Protein AF-A0A7G6T3Y5-F1 (afdb_monomer)

pLDDT: mean 83.59, std 20.58, range [34.94, 98.06]

Radius of gyration: 22.51 Å; Cα contacts (8 Å, |Δi|>4): 106; chains: 1; bounding box: 66×35×48 Å

Mean predicted aligned error: 11.23 Å

Foldseek 3Di:
DDDDDDPPDCDVCNVPVFDWDDDDPVVVVVVLVVCCVVPVVSPPPDDPDDGDGDAQADPVLAWAFADDVVDPLDTDTGRNNPVCVVCVVLSVQQNVCRNVVHDRPDDCPVNHPCVCVVVDDPPVVVVVVVPDDDDDDDDDPDDD

Secondary structure (DSSP, 8-state):
--S---TTS--HHHHTSS--PPP-HHHHHHHHHHHHHH-GGGTTPPP---------B-TTSPPEEEE-TTSTT-EEEE-BTT-HHHHHHHHHHHHHHHHHTPPPSS-GGGG-GGGGTTSS---GGGSSGGGS------------

Solvent-accessible surface area (backbone atoms only — not comparable to full-atom values): 9574 Å² total; per-residue (Å²): 130,85,92,78,78,60,98,87,52,88,46,73,59,72,77,52,73,67,71,74,50,80,58,58,66,67,61,55,51,52,50,52,52,52,46,22,69,79,38,64,89,48,59,88,68,77,86,87,79,85,76,49,70,77,76,51,66,34,101,83,53,55,39,32,42,43,73,43,94,92,43,89,95,41,68,46,80,47,28,37,48,84,48,44,82,82,44,40,68,60,52,52,52,45,48,51,21,64,76,71,68,46,85,55,95,62,85,55,77,83,21,35,70,70,79,50,68,81,72,60,76,81,64,77,71,57,72,72,64,73,81,75,73,82,93,72,92,77,85,81,92,79,88,128

Nearest PDB structures (foldseek):
  4ysh-assembly1_A  TM=9.322E-01  e=2.968E-03  Geobacillus kaustophilus HTA426
  6pxs-assembly1_C  TM=8.853E-01  e=1.944E-02  Chelativorans sp. BNC1
  3bhk-assembly1_A  TM=7.856E-01  e=1.406E-02  Bacillus sp. B-0618
  1l9c-assembly2_B  TM=7.904E-01  e=3.060E-02  Bacillus sp. B-0618
  2a89-assembly1_A  TM=7.935E-01  e=8.632E-02  Bacillus sp. B-0618

Structure (mmCIF, N/CA/C/O backbone):
data_AF-A0A7G6T3Y5-F1
#
_entry.id   AF-A0A7G6T3Y5-F1
#
loop_
_atom_site.group_PDB
_atom_site.id
_atom_site.type_symbol
_atom_site.label_atom_id
_atom_site.label_alt_id
_atom_site.label_comp_id
_atom_site.label_asym_id
_atom_site.label_entity_id
_atom_site.label_seq_id
_atom_site.pdbx_PDB_ins_code
_atom_site.Cartn_x
_atom_site.Cartn_y
_atom_site.Cartn_z
_atom_site.occupancy
_atom_site.B_iso_or_equiv
_atom_site.auth_seq_id
_atom_site.auth_comp_id
_atom_site.auth_asym_id
_atom_site.auth_atom_id
_atom_site.pdbx_PDB_model_num
ATOM 1 N N . MET A 1 1 ? 23.654 3.044 12.907 1.00 68.44 1 MET A N 1
ATOM 2 C CA . MET A 1 1 ? 23.499 1.696 12.319 1.00 68.44 1 MET A CA 1
ATOM 3 C C . MET A 1 1 ? 24.547 1.520 11.227 1.00 68.44 1 MET A C 1
ATOM 5 O O . MET A 1 1 ? 24.839 2.518 10.567 1.00 68.44 1 MET A O 1
ATOM 9 N N . PRO A 1 2 ? 25.128 0.317 11.062 1.00 80.75 2 PRO A N 1
ATOM 10 C CA . PRO A 1 2 ? 25.981 -0.017 9.918 1.00 80.75 2 PRO A CA 1
ATOM 11 C C . PRO A 1 2 ? 25.267 0.283 8.590 1.00 80.75 2 PRO A C 1
ATOM 13 O O . PRO A 1 2 ? 24.047 0.438 8.572 1.00 80.75 2 PRO A O 1
ATOM 16 N N . ARG A 1 3 ? 26.018 0.431 7.494 1.00 85.81 3 ARG A N 1
ATOM 17 C CA . ARG A 1 3 ? 25.467 0.681 6.140 1.00 85.81 3 ARG A CA 1
ATOM 18 C C . ARG A 1 3 ? 25.940 -0.339 5.100 1.00 85.81 3 ARG A C 1
ATOM 20 O O . ARG A 1 3 ? 25.581 -0.218 3.936 1.00 85.81 3 ARG A O 1
ATOM 27 N N . HIS A 1 4 ? 26.758 -1.295 5.526 1.00 88.44 4 HIS A N 1
ATOM 28 C CA . HIS A 1 4 ? 27.302 -2.373 4.715 1.00 88.44 4 HIS A CA 1
ATOM 29 C C . HIS A 1 4 ? 27.254 -3.640 5.566 1.00 88.44 4 HIS A C 1
ATOM 31 O O . HIS A 1 4 ? 27.565 -3.570 6.757 1.00 88.44 4 HIS A O 1
ATOM 37 N N . TRP A 1 5 ? 26.860 -4.745 4.946 1.00 91.75 5 TRP A N 1
ATOM 38 C CA . TRP A 1 5 ? 26.716 -6.069 5.547 1.00 91.75 5 TRP A CA 1
ATOM 39 C C . TRP A 1 5 ? 27.187 -7.104 4.530 1.00 91.75 5 TRP A C 1
ATOM 41 O O . TRP A 1 5 ? 27.140 -6.832 3.324 1.00 91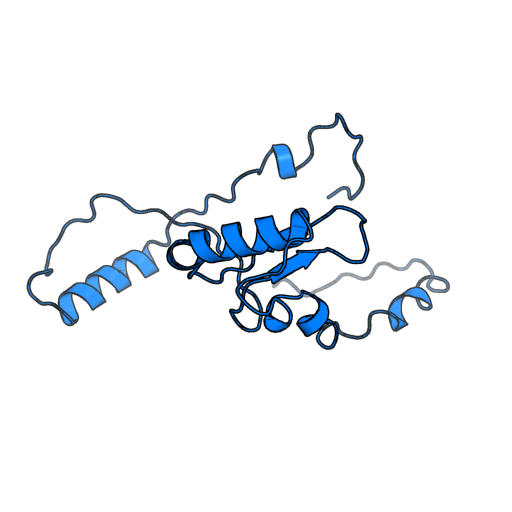.75 5 TRP A O 1
ATOM 51 N N . GLN A 1 6 ? 27.638 -8.265 4.997 1.00 91.75 6 GLN A N 1
ATOM 52 C CA . GLN A 1 6 ? 27.886 -9.393 4.096 1.00 91.75 6 GLN A CA 1
ATOM 53 C C . GLN A 1 6 ? 26.564 -10.012 3.629 1.00 91.75 6 GLN A C 1
ATOM 55 O O . GLN A 1 6 ? 25.533 -9.861 4.281 1.00 91.75 6 GLN A O 1
ATOM 60 N N . ALA A 1 7 ? 26.580 -10.696 2.483 1.00 86.69 7 ALA A N 1
ATOM 61 C CA . ALA A 1 7 ? 25.363 -11.238 1.869 1.00 86.69 7 ALA A CA 1
ATOM 62 C C . ALA A 1 7 ? 24.645 -12.294 2.736 1.00 86.69 7 ALA A C 1
ATOM 64 O O . ALA A 1 7 ? 23.445 -12.503 2.582 1.00 86.69 7 ALA A O 1
ATOM 65 N N . ASP A 1 8 ? 25.376 -12.958 3.628 1.00 92.06 8 ASP A N 1
ATOM 66 C CA . ASP A 1 8 ? 24.918 -13.995 4.554 1.00 92.06 8 ASP A CA 1
ATOM 67 C C . ASP A 1 8 ? 24.741 -13.491 5.999 1.00 92.06 8 ASP A C 1
ATOM 69 O O . ASP A 1 8 ? 24.385 -14.258 6.895 1.00 92.06 8 ASP A O 1
ATOM 73 N N . GLU A 1 9 ? 24.966 -12.201 6.243 1.00 93.75 9 GLU A N 1
ATOM 74 C CA . GLU A 1 9 ? 24.831 -11.595 7.563 1.00 93.75 9 GLU A CA 1
ATOM 75 C C . GLU A 1 9 ? 23.360 -11.290 7.890 1.00 93.75 9 GLU A C 1
ATOM 77 O O . GLU A 1 9 ? 22.591 -10.836 7.045 1.00 93.75 9 GLU A O 1
ATOM 82 N N . ILE A 1 10 ? 22.961 -11.485 9.151 1.00 90.62 10 ILE A N 1
ATOM 83 C CA . ILE A 1 10 ? 21.648 -11.041 9.634 1.00 90.62 10 ILE A CA 1
ATOM 84 C C . ILE A 1 10 ? 21.682 -9.515 9.773 1.00 90.62 10 ILE A C 1
ATOM 86 O O . ILE A 1 10 ? 22.315 -8.981 10.686 1.00 90.62 10 ILE A O 1
ATOM 90 N N . THR A 1 11 ? 20.975 -8.798 8.902 1.00 91.19 11 THR A N 1
ATOM 91 C CA . THR A 1 11 ? 20.889 -7.338 8.960 1.00 91.19 11 THR A CA 1
ATOM 92 C C . THR A 1 11 ? 19.705 -6.888 9.832 1.00 91.19 11 THR A C 1
ATOM 94 O O . THR A 1 11 ? 18.811 -7.674 10.172 1.00 91.19 11 THR A O 1
ATOM 97 N N . PRO A 1 12 ? 19.627 -5.594 10.198 1.00 87.88 12 PRO A N 1
ATOM 98 C CA . PRO A 1 12 ? 18.452 -5.051 10.874 1.00 87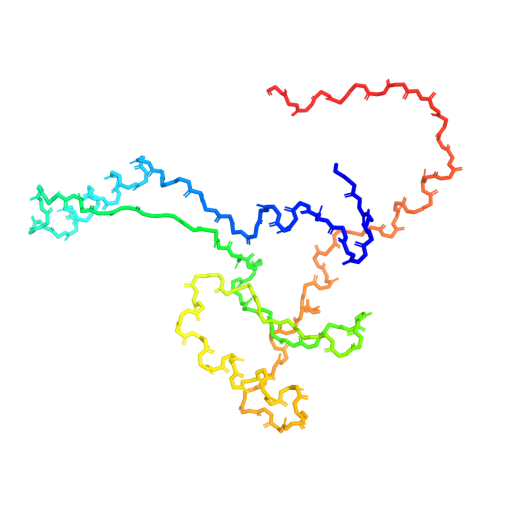.88 12 PRO A CA 1
ATOM 99 C C . PRO A 1 12 ? 17.138 -5.268 10.110 1.00 87.88 12 PRO A C 1
ATOM 101 O O . PRO A 1 12 ? 16.084 -5.272 10.748 1.00 87.88 12 PRO A O 1
ATOM 104 N N . PHE A 1 13 ? 17.192 -5.451 8.784 1.00 86.69 13 PHE A N 1
ATOM 105 C CA . PHE A 1 13 ? 16.027 -5.716 7.939 1.00 86.69 13 PHE A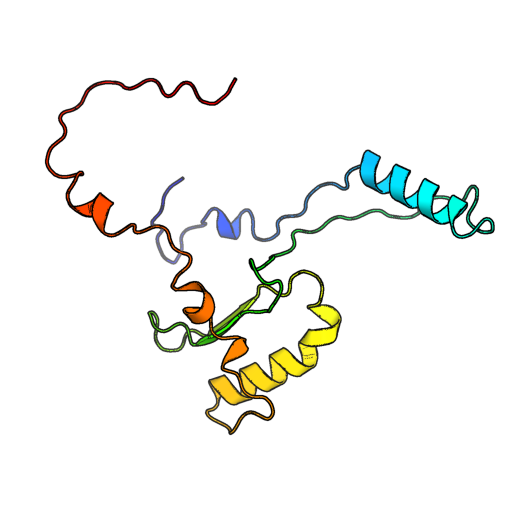 CA 1
ATOM 106 C C . PHE A 1 13 ? 15.519 -7.157 8.093 1.00 86.69 13 PHE A C 1
ATOM 108 O O . PHE A 1 13 ? 14.312 -7.373 8.043 1.00 86.69 13 PHE A O 1
ATOM 115 N N . GLU A 1 14 ? 16.389 -8.136 8.369 1.00 87.38 14 GLU A N 1
ATOM 116 C CA . GLU A 1 14 ? 15.974 -9.498 8.731 1.00 87.38 14 GLU A CA 1
ATOM 117 C C . GLU A 1 14 ? 15.367 -9.554 10.131 1.00 87.38 14 GLU A C 1
ATOM 119 O O . GLU A 1 14 ? 14.435 -10.324 10.357 1.00 87.38 14 GLU A O 1
ATOM 124 N N . ILE A 1 15 ? 15.874 -8.735 11.054 1.00 86.38 15 ILE A N 1
ATOM 125 C CA . ILE A 1 15 ? 15.369 -8.658 12.430 1.00 86.38 15 ILE A CA 1
ATOM 126 C C . ILE A 1 15 ? 14.021 -7.923 12.470 1.00 86.38 15 ILE A C 1
ATOM 128 O O . ILE A 1 15 ? 13.123 -8.316 13.208 1.00 86.38 15 ILE A O 1
ATOM 132 N N . ASN A 1 16 ? 13.855 -6.878 11.655 1.00 83.12 16 ASN A N 1
ATOM 133 C CA . ASN A 1 16 ? 12.658 -6.036 11.608 1.00 83.12 16 ASN A CA 1
ATOM 134 C C . ASN A 1 16 ? 12.029 -6.061 10.209 1.00 83.12 16 ASN A C 1
ATOM 136 O O . ASN A 1 16 ? 11.932 -5.033 9.540 1.00 83.12 16 ASN A O 1
ATOM 140 N N . ARG A 1 17 ? 11.604 -7.250 9.762 1.00 82.94 17 ARG A N 1
ATOM 141 C CA . ARG A 1 17 ? 10.982 -7.435 8.436 1.00 82.94 17 ARG A CA 1
ATOM 142 C C . ARG A 1 17 ? 9.633 -6.741 8.292 1.00 82.94 17 ARG A C 1
ATOM 144 O O . ARG A 1 17 ? 9.256 -6.353 7.192 1.00 82.94 17 ARG A O 1
ATOM 151 N N . ILE A 1 18 ? 8.893 -6.639 9.392 1.00 83.19 18 ILE A N 1
ATOM 152 C CA . ILE A 1 18 ? 7.538 -6.095 9.423 1.00 83.19 18 ILE A CA 1
ATOM 153 C C . ILE A 1 18 ? 7.515 -5.012 10.491 1.00 83.19 18 ILE A C 1
ATOM 155 O O . ILE A 1 18 ? 7.780 -5.288 11.662 1.00 83.19 18 ILE A O 1
ATOM 159 N N . LEU A 1 19 ? 7.201 -3.778 10.092 1.00 83.12 19 LEU A N 1
ATOM 160 C CA . LEU A 1 19 ? 6.867 -2.747 11.064 1.00 83.12 19 LEU A CA 1
ATOM 161 C C . LEU A 1 19 ? 5.425 -2.983 11.518 1.00 83.12 19 LEU A C 1
ATOM 163 O O . LEU A 1 19 ? 4.491 -2.653 10.789 1.00 83.12 19 LEU A O 1
ATOM 167 N N . ASP A 1 20 ? 5.278 -3.563 12.708 1.00 87.12 20 ASP A N 1
ATOM 168 C CA . ASP A 1 20 ? 3.997 -3.853 13.361 1.00 87.12 20 ASP A CA 1
ATOM 169 C C . ASP A 1 20 ? 3.748 -2.850 14.507 1.00 87.12 20 ASP A C 1
ATOM 171 O O . ASP A 1 20 ? 4.099 -3.105 15.667 1.00 87.12 20 ASP A O 1
ATOM 175 N N . PRO A 1 21 ? 3.272 -1.626 14.202 1.00 90.94 21 PRO A N 1
ATOM 176 C CA . PRO A 1 21 ? 3.043 -0.616 15.221 1.00 90.94 21 PRO A CA 1
ATOM 177 C C . PRO A 1 21 ? 1.845 -0.987 16.096 1.00 90.94 21 PRO A C 1
ATOM 179 O O . PRO A 1 21 ? 0.840 -1.522 15.634 1.00 90.94 21 PRO A O 1
ATOM 182 N N . LYS A 1 22 ? 1.898 -0.604 17.374 1.00 95.19 22 LYS A N 1
ATOM 183 C CA . LYS A 1 22 ? 0.725 -0.722 18.246 1.00 95.19 22 LYS A CA 1
ATOM 184 C C . LYS A 1 22 ? -0.369 0.263 17.805 1.00 95.19 22 LYS A C 1
ATOM 186 O O . LYS A 1 22 ? -0.046 1.419 17.516 1.00 95.19 22 LYS A O 1
ATOM 191 N N . PRO A 1 23 ? -1.653 -0.135 17.823 1.00 96.94 23 PRO A N 1
ATOM 192 C CA . PRO A 1 23 ? -2.760 0.782 17.579 1.00 96.94 23 PRO A CA 1
ATOM 193 C C . PRO A 1 23 ? -2.754 1.972 18.543 1.00 96.94 23 PRO A C 1
ATOM 195 O O . PRO A 1 23 ? -2.521 1.828 19.747 1.00 96.94 23 PRO A O 1
ATOM 198 N N . SER A 1 24 ? -3.064 3.160 18.024 1.00 96.62 24 SER A N 1
ATOM 199 C CA . SER A 1 24 ? -3.249 4.350 18.856 1.00 96.62 24 SE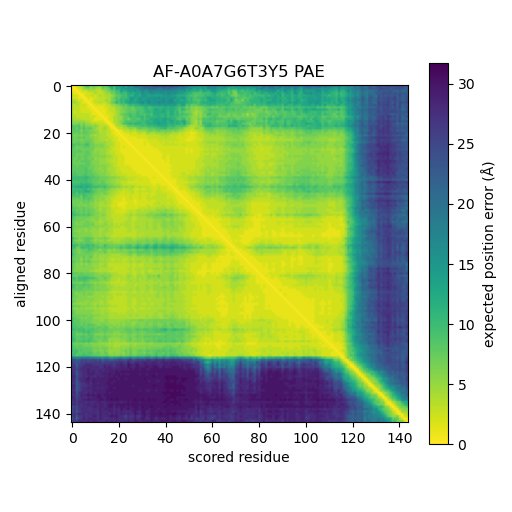R A CA 1
ATOM 200 C C . SER A 1 24 ? -4.630 4.332 19.506 1.00 96.62 24 SER A C 1
ATOM 202 O O . SER A 1 24 ? -5.643 4.539 18.838 1.00 96.62 24 SER A O 1
ATOM 204 N N . LYS A 1 25 ? -4.670 4.143 20.830 1.00 95.94 25 LYS A N 1
ATOM 205 C CA . LYS A 1 25 ? -5.920 4.113 21.610 1.00 95.94 25 LYS A CA 1
ATOM 206 C C . LYS A 1 25 ? -6.761 5.377 21.443 1.00 95.94 25 LYS A C 1
ATOM 208 O O . LYS A 1 25 ? -7.978 5.276 21.344 1.00 95.94 25 LYS A O 1
ATOM 213 N N . GLY A 1 26 ? -6.117 6.543 21.363 1.00 97.00 26 GLY A N 1
ATOM 214 C CA . GLY A 1 26 ? -6.810 7.818 21.165 1.00 97.00 26 GLY A CA 1
ATOM 215 C C . GLY A 1 26 ? -7.489 7.914 19.797 1.00 97.00 26 GLY A C 1
ATOM 216 O O 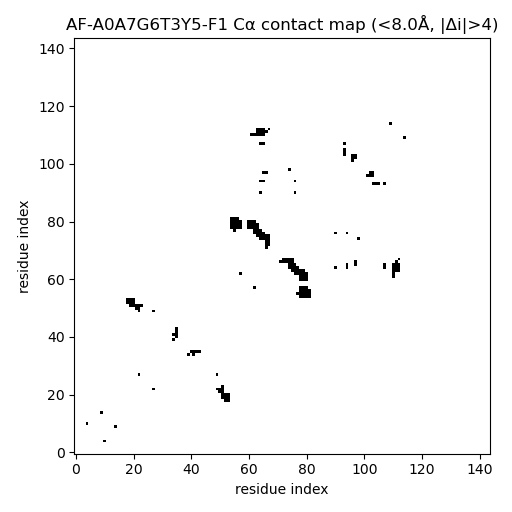. GLY A 1 26 ? -8.645 8.315 19.720 1.00 97.00 26 GLY A O 1
ATOM 217 N N . ILE A 1 27 ? -6.808 7.482 18.728 1.00 96.81 27 ILE A N 1
ATOM 218 C CA . ILE A 1 27 ? -7.379 7.487 17.369 1.00 96.81 27 ILE A CA 1
ATOM 219 C C . ILE A 1 27 ? -8.532 6.485 17.268 1.00 96.81 27 ILE A C 1
ATOM 221 O O . ILE A 1 27 ? -9.573 6.806 16.701 1.00 96.81 27 ILE A O 1
ATOM 225 N N . VAL A 1 28 ? -8.374 5.292 17.847 1.00 97.00 28 VAL A N 1
ATOM 226 C CA . VAL A 1 28 ? -9.427 4.265 17.862 1.00 97.00 28 VAL A CA 1
ATOM 227 C C . VAL A 1 28 ? -10.664 4.757 18.619 1.00 97.00 28 VAL A C 1
ATOM 229 O O . VAL A 1 28 ? -11.774 4.638 18.103 1.00 97.00 28 VAL A O 1
ATOM 232 N N . ALA A 1 29 ? -10.487 5.352 19.803 1.00 95.12 29 ALA A N 1
ATOM 233 C CA . ALA A 1 29 ? -11.590 5.906 20.588 1.00 95.12 29 ALA A CA 1
ATOM 234 C C . ALA A 1 29 ? -12.325 7.021 19.829 1.00 95.12 29 ALA A C 1
ATOM 236 O O . ALA A 1 29 ? -13.544 6.951 19.674 1.00 95.12 29 ALA A O 1
ATOM 237 N N . ALA A 1 30 ? -11.584 7.980 19.263 1.00 96.56 30 ALA A N 1
ATOM 238 C CA . ALA A 1 30 ? -12.161 9.053 18.455 1.00 96.56 30 ALA A CA 1
ATOM 239 C C . ALA A 1 30 ? -12.908 8.514 17.220 1.00 96.56 30 ALA A C 1
ATOM 241 O O . ALA A 1 30 ? -13.981 9.002 16.877 1.00 96.56 30 ALA A O 1
ATOM 242 N N . GLY A 1 31 ? -12.382 7.473 16.566 1.00 95.94 31 GLY A N 1
ATOM 243 C CA . GLY A 1 31 ? -13.047 6.812 15.441 1.00 95.94 31 GLY A CA 1
ATOM 244 C C . GLY A 1 31 ? -14.398 6.197 15.818 1.00 95.94 31 GLY A C 1
ATOM 245 O O . GLY A 1 31 ? -15.367 6.354 15.077 1.00 95.94 31 GLY A O 1
ATOM 246 N N . LEU A 1 32 ? -14.492 5.547 16.982 1.00 95.94 32 LEU A N 1
ATOM 247 C CA . LEU A 1 32 ? -15.750 4.987 17.491 1.00 95.94 32 LEU A CA 1
ATOM 248 C C . LEU A 1 32 ? -16.761 6.078 17.865 1.00 95.94 32 LEU A C 1
ATOM 250 O O . LEU A 1 32 ? -17.953 5.931 17.589 1.00 95.94 32 LEU A O 1
ATOM 254 N N . GLU A 1 33 ? -16.298 7.179 18.457 1.00 96.06 33 GLU A N 1
ATOM 255 C CA . GLU A 1 33 ? -17.143 8.336 18.764 1.00 96.06 33 GLU A CA 1
ATOM 256 C C . GLU A 1 33 ? -17.710 8.964 17.486 1.00 96.06 33 GLU A C 1
ATOM 258 O O . GLU A 1 33 ? -18.925 9.143 17.380 1.00 96.06 33 GLU A O 1
ATOM 263 N N . HIS A 1 34 ? -16.863 9.222 16.484 1.00 97.31 34 HIS A N 1
ATOM 264 C CA . HIS A 1 34 ? -17.297 9.751 15.189 1.00 97.31 34 HIS A CA 1
ATOM 265 C C . HIS A 1 34 ? -18.255 8.798 14.466 1.00 97.31 34 HIS A C 1
ATOM 267 O O . HIS A 1 34 ? -19.242 9.248 13.883 1.00 97.31 34 HIS A O 1
ATOM 273 N N . LEU A 1 35 ? -18.017 7.484 14.538 1.00 96.94 35 LEU A N 1
ATOM 274 C CA . LEU A 1 35 ? -18.918 6.484 13.968 1.00 96.94 35 LEU A CA 1
ATOM 275 C C . LEU A 1 35 ? -20.313 6.565 14.601 1.00 96.94 35 LEU A C 1
ATOM 277 O O . LEU A 1 35 ? -21.306 6.583 13.879 1.00 96.94 35 LEU A O 1
ATOM 281 N N . ALA A 1 36 ? -20.399 6.654 15.930 1.00 97.06 36 ALA A N 1
ATOM 282 C CA . ALA A 1 36 ? -21.675 6.762 16.636 1.00 97.06 36 ALA A CA 1
ATOM 283 C C . ALA A 1 36 ? -22.387 8.104 16.386 1.00 97.06 36 ALA A C 1
ATOM 285 O O . ALA A 1 36 ? -23.616 8.148 16.379 1.00 97.06 36 ALA A O 1
ATOM 286 N N . GLN A 1 37 ? -21.636 9.190 16.170 1.00 97.50 37 GLN A N 1
ATOM 287 C CA . GLN A 1 37 ? -22.191 10.493 15.789 1.00 97.50 37 GLN A CA 1
ATOM 288 C C . GLN A 1 37 ? -22.779 10.468 14.375 1.00 97.50 37 GLN A C 1
ATOM 290 O O . GLN A 1 37 ? -23.892 10.947 14.169 1.00 97.50 37 GLN A O 1
ATOM 295 N N . ALA A 1 38 ? -22.053 9.893 13.413 1.00 98.06 38 ALA A N 1
ATOM 296 C CA . ALA A 1 38 ? -22.508 9.776 12.030 1.00 98.06 38 ALA A CA 1
ATOM 297 C C . ALA A 1 38 ? -23.662 8.771 11.887 1.00 98.06 38 ALA A C 1
ATOM 299 O O . ALA A 1 38 ? -24.590 8.982 11.109 1.00 98.06 38 ALA A O 1
ATOM 300 N N . PHE A 1 39 ? -23.618 7.688 12.664 1.00 97.88 39 PHE A N 1
ATOM 301 C CA . PHE A 1 39 ? -24.567 6.587 12.595 1.00 97.88 39 PHE A CA 1
ATOM 302 C C . PHE A 1 39 ? -24.995 6.168 14.012 1.00 97.88 39 PHE A C 1
ATOM 304 O O . PHE A 1 39 ? -24.380 5.283 14.615 1.00 97.88 39 PHE A O 1
ATOM 311 N N . PRO A 1 40 ? -26.095 6.738 14.545 1.00 97.00 40 PRO A N 1
ATOM 312 C CA . PRO A 1 40 ? -26.537 6.495 15.922 1.00 97.00 40 PRO A CA 1
ATOM 313 C C . PRO A 1 40 ? -26.765 5.022 16.291 1.00 97.00 40 PRO A C 1
ATOM 315 O O . PRO A 1 40 ? -26.658 4.658 17.462 1.00 97.00 40 PRO A O 1
ATOM 318 N N . ALA A 1 41 ? -27.029 4.160 15.302 1.00 97.38 41 ALA A N 1
ATOM 319 C CA . ALA A 1 41 ? -27.154 2.713 15.484 1.00 97.38 41 ALA A CA 1
ATOM 320 C C . ALA A 1 41 ? -25.882 2.048 16.051 1.00 97.38 41 ALA A C 1
ATOM 322 O O . ALA A 1 41 ? -25.970 0.981 16.650 1.00 97.38 41 ALA A O 1
ATOM 323 N N . PHE A 1 42 ? -24.712 2.677 15.904 1.00 96.69 42 PHE A N 1
ATOM 324 C CA . PHE A 1 42 ? -23.438 2.171 16.420 1.00 96.69 42 PHE A CA 1
ATOM 325 C C . PHE A 1 42 ? -23.105 2.681 17.831 1.00 96.69 42 PHE A C 1
ATOM 327 O O . PHE A 1 42 ? -22.004 2.457 18.334 1.00 96.69 42 PHE A O 1
ATOM 334 N N . LYS A 1 43 ? -24.031 3.355 18.523 1.00 96.00 43 LYS A N 1
ATOM 335 C CA . LYS A 1 43 ? -23.795 3.793 19.902 1.00 96.00 43 LYS A CA 1
ATOM 336 C C . LYS A 1 43 ? -23.606 2.590 20.836 1.00 96.00 43 LYS A C 1
ATOM 338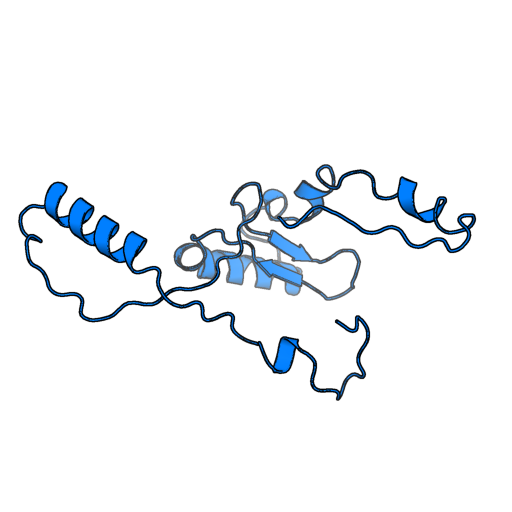 O O . LYS A 1 43 ? -24.461 1.716 20.922 1.00 96.00 43 LYS A O 1
ATOM 343 N N . GLY A 1 44 ? -22.499 2.581 21.582 1.00 92.00 44 GLY A N 1
ATOM 344 C CA . GLY A 1 44 ? -22.206 1.547 22.583 1.00 92.00 44 GLY A CA 1
ATOM 345 C C . GLY A 1 44 ? -21.689 0.221 22.014 1.00 92.00 44 GLY A C 1
ATOM 346 O O . GLY A 1 44 ? -21.629 -0.766 22.749 1.00 92.00 44 GLY A O 1
ATOM 347 N N . VAL A 1 45 ? -21.307 0.178 20.732 1.00 95.12 45 VAL A N 1
ATOM 348 C CA . VAL A 1 45 ? -20.662 -1.008 20.152 1.00 95.12 45 VAL A CA 1
ATOM 349 C C . VAL A 1 45 ? -19.339 -1.314 20.850 1.00 95.12 45 VAL A C 1
ATOM 351 O O . VAL A 1 45 ? -18.608 -0.419 21.274 1.00 95.12 45 VAL A O 1
ATOM 354 N N . LYS A 1 46 ? -19.030 -2.607 20.971 1.00 93.25 46 LYS A N 1
ATOM 355 C CA . LYS A 1 46 ? -17.785 -3.086 21.574 1.00 93.25 46 LYS A CA 1
ATOM 356 C C . LYS A 1 46 ? -16.752 -3.357 20.489 1.00 93.25 46 LYS A C 1
ATOM 358 O O . LYS A 1 46 ? -17.046 -4.037 19.508 1.00 93.25 46 LYS A O 1
ATOM 363 N N . LEU A 1 47 ? -15.537 -2.863 20.702 1.00 94.31 47 LEU A N 1
ATOM 364 C CA . LEU A 1 47 ? -14.389 -3.170 19.859 1.00 94.31 47 LEU A CA 1
ATOM 365 C C . LEU A 1 47 ? -14.005 -4.645 20.039 1.00 94.31 47 LEU A C 1
ATOM 367 O O . LEU A 1 47 ? -13.751 -5.077 21.162 1.00 94.31 47 LEU A O 1
ATOM 371 N N . THR A 1 48 ? -13.974 -5.413 18.950 1.00 96.12 48 THR A N 1
ATOM 372 C CA . THR A 1 48 ? -13.540 -6.820 18.989 1.00 96.12 48 THR A CA 1
ATOM 373 C C . THR A 1 48 ? -12.033 -6.939 18.795 1.00 96.12 48 THR A C 1
ATOM 375 O O . THR A 1 48 ? -11.380 -7.669 19.532 1.00 96.12 48 THR A O 1
ATOM 378 N N . HIS A 1 49 ? -11.487 -6.202 17.825 1.00 96.00 49 HIS A N 1
ATOM 379 C CA . HIS A 1 49 ? -10.076 -6.221 17.458 1.00 96.00 49 HIS A CA 1
ATOM 380 C C . HIS A 1 49 ? -9.621 -4.830 17.016 1.00 96.00 49 HIS A C 1
ATOM 382 O O . HIS A 1 49 ? -10.396 -4.053 16.461 1.00 96.00 49 HIS A O 1
ATOM 388 N N . GLU A 1 50 ? -8.341 -4.550 17.219 1.00 95.88 50 GLU A N 1
ATOM 389 C CA . GLU A 1 50 ? -7.638 -3.375 16.710 1.00 95.88 50 GLU A CA 1
ATOM 390 C C . GLU A 1 50 ? -6.279 -3.815 16.173 1.00 95.88 50 GLU A C 1
ATOM 392 O O . GLU A 1 50 ? -5.637 -4.707 16.725 1.00 95.88 50 GLU A O 1
ATOM 397 N N . TRP A 1 51 ? -5.847 -3.181 15.092 1.00 95.50 51 TRP A N 1
ATOM 398 C CA . TRP A 1 51 ? -4.546 -3.398 14.475 1.00 95.50 51 TRP A CA 1
ATOM 399 C C . TRP A 1 51 ? -4.073 -2.078 13.870 1.00 95.50 51 TRP A C 1
ATOM 401 O O . TRP A 1 51 ? -4.860 -1.146 13.684 1.00 95.50 51 TRP A O 1
ATOM 411 N N . ALA A 1 52 ? -2.778 -1.977 13.611 1.00 94.81 52 ALA A N 1
ATOM 412 C CA . ALA A 1 52 ? -2.204 -0.864 12.882 1.00 94.81 52 ALA A CA 1
ATOM 413 C C . ALA A 1 52 ? -1.155 -1.395 11.909 1.00 94.81 52 ALA A C 1
ATOM 415 O O . ALA A 1 52 ? -0.672 -2.515 12.037 1.00 94.81 52 ALA A O 1
ATOM 416 N N . GLY A 1 53 ? -0.840 -0.592 10.904 1.00 91.00 53 GLY A N 1
ATOM 417 C CA . GLY A 1 53 ? 0.140 -0.942 9.892 1.00 91.00 53 GLY A CA 1
ATOM 418 C C . GLY A 1 53 ? 0.878 0.296 9.425 1.00 91.00 53 GLY A C 1
ATOM 419 O O . GLY A 1 53 ? 0.357 1.413 9.498 1.00 91.00 53 GLY A O 1
ATOM 420 N N . LEU A 1 54 ? 2.102 0.091 8.949 1.00 90.50 54 LEU A N 1
ATOM 421 C CA . LEU A 1 54 ? 2.823 1.121 8.222 1.00 90.50 54 LEU A CA 1
ATOM 422 C C . LEU A 1 54 ? 2.250 1.248 6.810 1.00 90.50 54 LEU A C 1
ATOM 424 O O . LEU A 1 54 ? 1.996 0.252 6.138 1.00 90.50 54 LEU A O 1
ATOM 428 N N . MET A 1 55 ? 2.111 2.487 6.357 1.00 91.38 55 MET A N 1
ATOM 429 C CA . MET A 1 55 ? 1.766 2.812 4.984 1.00 91.38 55 MET A CA 1
ATOM 430 C C . MET A 1 55 ? 2.918 3.578 4.345 1.00 91.38 55 MET A C 1
ATOM 432 O O . MET A 1 55 ? 3.409 4.559 4.904 1.00 91.38 55 MET A O 1
ATOM 436 N N . ASP A 1 56 ? 3.331 3.139 3.166 1.00 90.75 56 ASP A N 1
ATOM 437 C CA . ASP A 1 56 ? 4.254 3.855 2.303 1.00 90.75 56 ASP A CA 1
ATOM 438 C C . ASP A 1 56 ? 3.485 4.889 1.469 1.00 90.75 56 ASP A C 1
ATOM 440 O O . ASP A 1 56 ? 2.710 4.566 0.565 1.00 90.75 56 ASP A O 1
ATOM 444 N N . VAL A 1 57 ? 3.683 6.164 1.801 1.00 94.19 57 VAL A N 1
ATOM 445 C CA . VAL A 1 57 ? 2.990 7.286 1.159 1.00 94.19 57 VAL A CA 1
ATOM 446 C C . VAL A 1 57 ? 3.974 8.057 0.288 1.00 94.19 57 VAL A C 1
ATOM 448 O O . VAL A 1 57 ? 5.009 8.524 0.769 1.00 94.19 57 VAL A O 1
ATOM 451 N N . THR A 1 58 ? 3.665 8.195 -0.997 1.00 94.69 58 THR A N 1
ATOM 452 C CA . THR A 1 58 ? 4.414 9.065 -1.913 1.00 94.69 58 THR A CA 1
ATOM 453 C C . THR A 1 58 ? 3.965 10.520 -1.756 1.00 94.69 58 THR A C 1
ATOM 455 O O . THR A 1 58 ? 2.820 10.766 -1.373 1.00 94.69 58 THR A O 1
ATOM 458 N N . PRO A 1 59 ? 4.819 11.517 -2.070 1.00 94.12 59 PRO A N 1
ATOM 459 C CA . PRO A 1 59 ? 4.462 12.933 -1.919 1.00 94.12 59 PRO A CA 1
ATOM 460 C C . PRO A 1 59 ? 3.205 13.372 -2.684 1.00 94.12 59 PRO A C 1
ATOM 462 O O . PRO A 1 59 ? 2.560 14.338 -2.290 1.00 94.12 59 PRO A O 1
ATOM 465 N N . ASP A 1 60 ? 2.873 12.683 -3.778 1.00 94.81 60 ASP A N 1
ATOM 466 C CA . ASP A 1 60 ? 1.709 12.949 -4.629 1.00 94.81 60 ASP A CA 1
ATOM 467 C C . ASP A 1 60 ? 0.581 11.913 -4.466 1.00 94.81 60 ASP A C 1
ATOM 469 O O . ASP A 1 60 ? -0.405 11.971 -5.196 1.00 94.81 60 ASP A O 1
ATOM 473 N N . ALA A 1 61 ? 0.722 10.963 -3.533 1.00 94.88 61 ALA A N 1
ATOM 474 C CA . ALA A 1 61 ? -0.169 9.819 -3.332 1.00 94.88 61 ALA A CA 1
ATOM 475 C C . ALA A 1 61 ? -0.361 8.894 -4.560 1.00 94.88 61 ALA A C 1
ATOM 477 O O . ALA A 1 61 ? -1.244 8.032 -4.556 1.00 94.88 61 ALA A O 1
ATOM 478 N N . VAL A 1 62 ? 0.468 9.027 -5.602 1.00 95.00 62 VAL A N 1
ATOM 479 C CA . VAL A 1 62 ? 0.494 8.153 -6.787 1.00 95.00 62 VAL A CA 1
ATOM 480 C C . VAL A 1 62 ? 1.551 7.062 -6.569 1.00 95.00 62 VAL A C 1
ATOM 482 O O . VAL A 1 62 ? 2.639 7.380 -6.085 1.00 95.00 62 VAL A O 1
ATOM 485 N N . PRO A 1 63 ? 1.312 5.785 -6.923 1.00 96.25 63 PRO A N 1
ATOM 486 C CA . PRO A 1 63 ? 2.305 4.729 -6.724 1.00 96.25 63 PRO A CA 1
ATOM 487 C C . PRO A 1 63 ? 3.543 4.902 -7.612 1.00 96.25 63 PRO A C 1
ATOM 489 O O . PRO A 1 63 ? 3.524 5.574 -8.646 1.00 96.25 63 PRO A O 1
ATOM 492 N N . ILE A 1 64 ? 4.653 4.295 -7.203 1.00 96.31 64 ILE A N 1
ATOM 493 C CA . ILE A 1 64 ? 5.833 4.101 -8.044 1.00 96.31 64 ILE A CA 1
ATOM 494 C C . ILE A 1 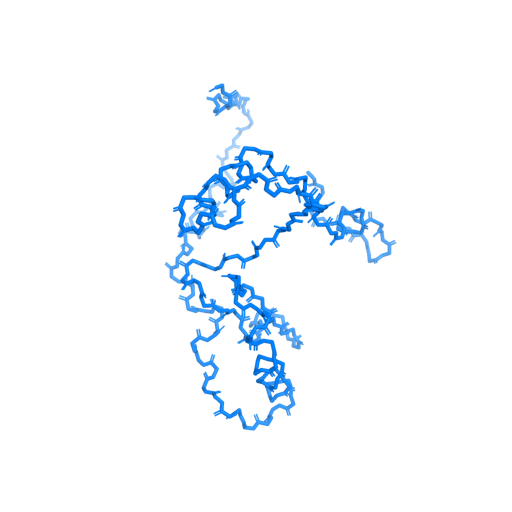64 ? 5.761 2.694 -8.631 1.00 96.31 64 ILE A C 1
ATOM 496 O O . ILE A 1 64 ? 5.748 1.725 -7.876 1.00 96.31 64 ILE A O 1
ATOM 500 N N . ILE A 1 65 ? 5.712 2.594 -9.960 1.00 97.12 65 ILE A N 1
ATOM 501 C CA . ILE A 1 65 ? 5.660 1.332 -10.709 1.00 97.12 65 ILE A CA 1
ATOM 502 C C . ILE A 1 65 ? 6.613 1.447 -11.900 1.00 97.12 65 ILE A C 1
ATOM 504 O O . ILE A 1 65 ? 6.383 2.247 -12.808 1.00 97.12 65 ILE A O 1
ATOM 508 N N . GLY A 1 66 ? 7.689 0.663 -11.901 1.00 95.56 66 GLY A N 1
ATOM 509 C CA . GLY A 1 66 ? 8.593 0.557 -13.045 1.00 95.56 66 GLY A CA 1
ATOM 510 C C . GLY A 1 66 ? 10.031 0.201 -12.690 1.00 95.56 66 GLY A C 1
ATOM 511 O O . GLY A 1 66 ? 10.353 -0.095 -11.539 1.00 95.56 66 GLY A O 1
ATOM 512 N N . ALA A 1 67 ? 10.891 0.214 -13.708 1.00 94.06 67 ALA A N 1
ATOM 513 C CA . ALA A 1 67 ? 12.311 -0.088 -13.569 1.00 94.06 67 ALA A CA 1
ATOM 514 C C . ALA A 1 67 ? 13.045 0.971 -12.729 1.00 94.06 67 ALA A C 1
ATOM 516 O O . ALA A 1 67 ? 12.703 2.154 -12.758 1.00 94.06 67 ALA A O 1
ATOM 517 N N . VAL A 1 68 ? 14.089 0.547 -12.020 1.00 92.12 68 VAL A N 1
ATOM 518 C CA . VAL A 1 68 ? 15.012 1.426 -11.297 1.00 92.12 68 VAL A CA 1
ATOM 519 C C . VAL A 1 68 ? 16.223 1.700 -12.190 1.00 92.12 68 VAL A C 1
ATOM 521 O O . VAL A 1 68 ? 17.052 0.813 -12.361 1.00 92.12 68 VAL A O 1
ATOM 524 N N . PRO A 1 69 ? 16.412 2.923 -12.722 1.00 85.81 69 PRO A N 1
ATOM 525 C CA . PRO A 1 69 ? 17.451 3.176 -13.730 1.00 85.81 69 PRO A CA 1
ATOM 526 C C . PRO A 1 69 ? 18.889 2.918 -13.269 1.00 85.81 69 PRO A C 1
ATOM 528 O O . PRO A 1 69 ? 19.780 2.764 -14.095 1.00 85.81 69 PRO A O 1
ATOM 531 N N . LEU A 1 70 ? 19.133 2.941 -11.956 1.00 87.12 70 LEU A N 1
ATOM 532 C CA . LEU A 1 70 ? 20.464 2.756 -11.374 1.00 87.12 70 LEU A CA 1
ATOM 533 C C . LEU A 1 70 ? 20.858 1.281 -11.217 1.00 87.12 70 LEU A C 1
ATOM 535 O O . LEU A 1 70 ? 22.023 1.008 -10.943 1.00 87.12 70 LEU A O 1
ATOM 539 N N . VAL A 1 71 ? 19.907 0.349 -11.339 1.00 90.94 71 VAL A N 1
ATOM 540 C CA . VAL A 1 71 ? 20.130 -1.083 -11.114 1.00 90.94 71 VAL A CA 1
ATOM 541 C C . VAL A 1 71 ? 19.392 -1.868 -12.194 1.00 90.94 71 VAL A C 1
ATOM 543 O O . VAL A 1 71 ? 18.166 -1.966 -12.181 1.00 90.94 71 VAL A O 1
ATOM 546 N N . GLU A 1 72 ? 20.146 -2.425 -13.138 1.00 91.38 72 GLU A N 1
ATOM 547 C CA . GLU A 1 72 ? 19.591 -3.227 -14.228 1.00 91.38 72 GLU A CA 1
ATOM 548 C C . GLU A 1 72 ? 18.814 -4.439 -13.690 1.00 91.38 72 GLU A C 1
ATOM 550 O O . GLU A 1 72 ? 19.239 -5.103 -12.746 1.00 91.38 72 GLU A O 1
ATOM 555 N N . GLY A 1 73 ? 17.644 -4.702 -14.275 1.00 92.81 73 GLY A N 1
ATOM 556 C CA . GLY A 1 73 ? 16.766 -5.804 -13.871 1.00 92.81 73 GLY A CA 1
ATOM 557 C C . GLY A 1 73 ? 15.966 -5.569 -12.583 1.00 92.81 73 GLY A C 1
ATOM 558 O O . GLY A 1 73 ? 15.106 -6.388 -12.262 1.00 92.81 73 GLY A O 1
ATOM 559 N N . LEU A 1 74 ? 16.182 -4.464 -11.858 1.00 94.88 74 LEU A N 1
ATOM 560 C CA . LEU A 1 74 ? 15.391 -4.124 -10.675 1.00 94.88 74 LEU A CA 1
ATOM 561 C C . LEU A 1 74 ? 14.143 -3.319 -11.056 1.00 94.88 74 LEU A C 1
ATOM 563 O O . LEU A 1 74 ? 14.233 -2.260 -11.676 1.00 94.88 74 LEU A O 1
ATOM 567 N N . PHE A 1 75 ? 12.982 -3.778 -10.596 1.00 95.75 75 PHE A N 1
ATOM 568 C CA . PHE A 1 75 ? 11.701 -3.087 -10.726 1.00 95.75 75 PHE A CA 1
ATOM 569 C C . PHE A 1 75 ? 11.102 -2.822 -9.343 1.00 95.75 75 PHE A C 1
ATOM 571 O O . PHE A 1 75 ? 11.255 -3.628 -8.426 1.00 95.75 75 PHE A O 1
ATOM 578 N N . LEU A 1 76 ? 10.406 -1.697 -9.191 1.00 95.62 76 LEU A N 1
ATOM 579 C CA . LEU A 1 76 ? 9.714 -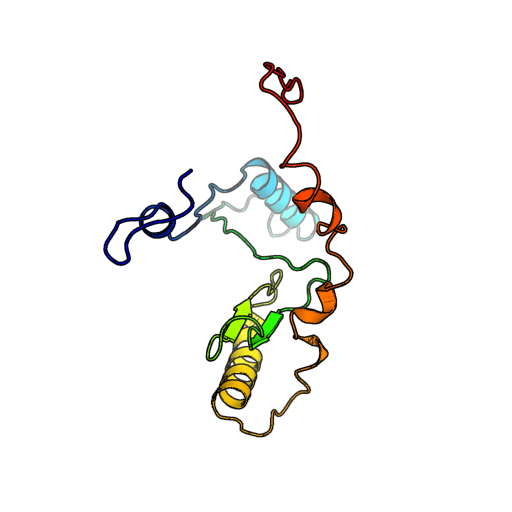1.320 -7.962 1.00 95.62 76 LEU A CA 1
ATOM 580 C C . LEU A 1 76 ? 8.225 -1.146 -8.213 1.00 95.62 76 LEU A C 1
ATOM 582 O O . LEU A 1 76 ? 7.831 -0.526 -9.196 1.00 95.62 76 LEU A O 1
ATOM 586 N N . SER A 1 77 ? 7.426 -1.660 -7.280 1.00 96.56 77 SER A N 1
ATOM 587 C CA . SER A 1 77 ? 5.981 -1.456 -7.186 1.00 96.56 77 SER A CA 1
ATOM 588 C C . SER A 1 77 ? 5.644 -1.133 -5.728 1.00 96.56 77 SER A C 1
ATOM 590 O O . SER A 1 77 ? 5.559 -2.033 -4.897 1.00 96.56 77 SER A O 1
ATOM 592 N N . THR A 1 78 ? 5.559 0.150 -5.381 1.00 95.75 78 THR A N 1
ATOM 593 C CA . THR A 1 78 ? 5.484 0.639 -3.985 1.00 95.75 78 THR A CA 1
ATOM 594 C C . THR A 1 78 ? 4.808 2.011 -3.927 1.00 95.75 78 THR A C 1
ATOM 596 O O . THR A 1 78 ? 4.510 2.611 -4.960 1.00 95.75 78 THR A O 1
ATOM 599 N N . GLY A 1 79 ? 4.567 2.543 -2.732 1.00 95.69 79 GLY A N 1
ATOM 600 C CA . GLY A 1 79 ? 4.067 3.898 -2.531 1.00 95.69 79 GLY A CA 1
ATOM 601 C C . GLY A 1 79 ? 2.567 4.028 -2.760 1.00 95.69 79 GLY A C 1
ATOM 602 O O . GLY A 1 79 ? 2.096 5.060 -3.236 1.00 95.69 79 GLY A O 1
ATOM 603 N N . TYR A 1 80 ? 1.801 2.975 -2.477 1.00 96.69 80 TYR A N 1
ATOM 604 C CA . TYR A 1 80 ? 0.377 2.919 -2.815 1.00 96.69 80 TYR A CA 1
ATOM 605 C C . TYR A 1 80 ? -0.507 3.835 -1.967 1.00 96.69 80 TYR A C 1
ATOM 607 O O . TYR A 1 80 ? -1.691 3.979 -2.278 1.00 96.69 80 TYR A O 1
ATOM 615 N N . SER A 1 81 ? 0.036 4.452 -0.913 1.00 95.38 81 SER A N 1
ATOM 616 C CA . SER A 1 81 ? -0.607 5.563 -0.204 1.00 95.38 81 SER A CA 1
ATOM 617 C C . SER A 1 81 ? -2.043 5.248 0.249 1.00 95.38 81 SER A C 1
ATOM 619 O O . SER A 1 81 ? -2.934 6.087 0.162 1.00 95.38 81 SER A O 1
ATOM 621 N N . GLY A 1 82 ? -2.284 3.997 0.663 1.00 93.25 82 GLY A N 1
ATOM 622 C CA . GLY A 1 82 ? -3.571 3.516 1.184 1.00 93.25 82 GLY A CA 1
ATOM 623 C C . GLY A 1 82 ? -4.523 2.905 0.155 1.00 93.25 82 GLY A C 1
ATOM 624 O O . GLY A 1 82 ? -5.514 2.292 0.538 1.00 93.25 82 GLY A O 1
ATOM 625 N N . HIS A 1 83 ? -4.199 2.975 -1.137 1.00 93.44 83 HIS A N 1
ATOM 626 C CA . HIS A 1 83 ? -5.065 2.505 -2.227 1.00 93.44 83 HIS A CA 1
ATOM 627 C C . HIS A 1 83 ? -4.605 1.166 -2.833 1.00 93.44 83 HIS A C 1
ATOM 629 O O . HIS A 1 83 ? -5.139 0.709 -3.844 1.00 93.44 83 HIS A O 1
ATOM 635 N N . GLY A 1 84 ? -3.615 0.514 -2.215 1.00 94.62 84 GLY A N 1
ATOM 636 C CA . GLY A 1 84 ? -2.940 -0.663 -2.771 1.00 94.62 84 GLY A CA 1
ATOM 637 C C . GLY A 1 84 ? -3.841 -1.880 -2.960 1.00 94.62 84 GLY A C 1
ATOM 638 O O . GLY A 1 84 ? -3.653 -2.619 -3.919 1.00 94.62 84 GLY A O 1
ATOM 639 N N . PHE A 1 85 ? -4.858 -2.065 -2.110 1.00 94.94 85 PHE A N 1
ATOM 640 C CA . PHE A 1 85 ? -5.781 -3.197 -2.243 1.00 94.94 85 PHE A CA 1
ATOM 641 C C . PHE A 1 85 ? -6.581 -3.132 -3.551 1.00 94.94 85 PHE A C 1
ATOM 643 O O . PHE A 1 85 ? -6.628 -4.106 -4.297 1.00 94.94 85 PHE A O 1
ATOM 650 N N . GLY A 1 86 ? -7.162 -1.969 -3.861 1.00 95.06 86 GLY A N 1
ATOM 651 C CA . GLY A 1 86 ? -7.932 -1.781 -5.092 1.00 95.06 86 GLY A CA 1
ATOM 652 C C . GLY A 1 86 ? -7.055 -1.728 -6.345 1.00 95.06 86 GLY A C 1
ATOM 653 O O . GLY A 1 86 ? -7.437 -2.252 -7.388 1.00 95.06 86 GLY A O 1
ATOM 654 N N . LEU A 1 87 ? -5.863 -1.129 -6.245 1.00 94.62 87 LEU A N 1
ATOM 655 C CA . LEU A 1 87 ? -4.937 -0.986 -7.374 1.00 94.62 87 LEU A CA 1
ATOM 656 C C . LEU A 1 87 ? -4.116 -2.249 -7.663 1.00 94.62 87 LEU A C 1
ATOM 658 O O . LEU A 1 87 ? -3.590 -2.384 -8.767 1.00 94.62 87 LEU A O 1
ATOM 662 N N . GLY A 1 88 ? -4.000 -3.163 -6.698 1.00 95.75 88 GLY A N 1
ATOM 663 C CA . GLY A 1 88 ? -3.118 -4.330 -6.744 1.00 95.75 88 GLY A CA 1
ATOM 664 C C . GLY A 1 88 ? -3.204 -5.146 -8.037 1.00 95.75 88 GLY A C 1
ATOM 665 O O . GLY A 1 88 ? -2.165 -5.342 -8.669 1.00 95.75 88 GLY A O 1
ATOM 666 N N . PRO A 1 89 ? -4.400 -5.569 -8.495 1.00 96.62 89 PRO A N 1
ATOM 667 C CA . PRO A 1 89 ? -4.529 -6.348 -9.727 1.00 96.62 89 PRO A CA 1
ATOM 668 C C . PRO A 1 89 ? -4.005 -5.614 -10.969 1.00 96.62 89 PRO A C 1
ATOM 670 O O . PRO A 1 89 ? -3.267 -6.191 -11.765 1.00 96.62 89 PRO A O 1
ATOM 673 N N . GLY A 1 90 ? -4.337 -4.328 -11.114 1.00 96.50 90 GLY A N 1
ATOM 674 C CA . GLY A 1 90 ? -3.882 -3.515 -12.244 1.00 96.50 90 GLY A CA 1
ATOM 675 C C . GLY A 1 90 ? -2.383 -3.229 -12.190 1.00 96.50 90 GLY A C 1
ATOM 676 O O . GLY A 1 90 ? -1.700 -3.316 -13.206 1.00 96.50 90 GLY A O 1
ATOM 677 N N . ALA A 1 91 ? -1.852 -2.949 -10.998 1.00 96.69 91 ALA A N 1
ATOM 678 C CA . ALA A 1 91 ? -0.426 -2.725 -10.803 1.00 96.69 91 ALA A CA 1
ATOM 679 C C . ALA A 1 91 ? 0.402 -3.992 -11.059 1.00 96.69 91 ALA A C 1
ATOM 681 O O . ALA A 1 91 ? 1.460 -3.908 -11.674 1.00 96.69 91 ALA A O 1
ATOM 682 N N . GLY A 1 92 ? -0.089 -5.161 -10.639 1.00 97.00 92 GLY A N 1
ATOM 683 C CA . GLY A 1 92 ? 0.544 -6.448 -10.925 1.00 97.00 92 GLY A CA 1
ATOM 684 C C . GLY A 1 92 ? 0.572 -6.762 -12.420 1.00 97.00 92 GLY A C 1
ATOM 685 O O . GLY A 1 92 ? 1.618 -7.146 -12.936 1.00 97.00 92 GLY A O 1
ATOM 686 N N . ALA A 1 93 ? -0.541 -6.534 -13.127 1.00 97.56 93 ALA A N 1
ATOM 687 C CA . ALA A 1 93 ? -0.606 -6.697 -14.580 1.00 97.56 93 ALA A CA 1
ATOM 688 C C . ALA A 1 93 ? 0.358 -5.744 -15.306 1.00 97.56 93 ALA A C 1
ATOM 690 O O . ALA A 1 93 ? 1.164 -6.187 -16.119 1.00 97.56 93 ALA A O 1
ATOM 691 N N . LEU A 1 94 ? 0.347 -4.457 -14.941 1.00 97.38 94 LEU A N 1
ATOM 692 C CA . LEU A 1 94 ? 1.282 -3.472 -15.484 1.00 97.38 94 LEU A CA 1
ATOM 693 C C . LEU A 1 94 ? 2.737 -3.880 -15.228 1.00 97.38 94 LEU A C 1
ATOM 695 O O . LEU A 1 94 ? 3.571 -3.797 -16.123 1.00 97.38 94 LEU A O 1
ATOM 699 N N . MET A 1 95 ? 3.053 -4.340 -14.018 1.00 97.38 95 MET A N 1
ATOM 700 C CA . MET A 1 95 ? 4.403 -4.780 -13.684 1.00 97.38 95 MET A CA 1
ATOM 701 C C . MET A 1 95 ? 4.830 -6.001 -14.509 1.00 97.38 95 MET A C 1
ATOM 703 O O . MET A 1 95 ? 5.965 -6.049 -14.975 1.00 97.38 95 MET A O 1
ATOM 707 N N . ALA A 1 96 ? 3.928 -6.958 -14.744 1.00 97.56 96 ALA A N 1
ATOM 708 C CA . ALA A 1 96 ? 4.201 -8.108 -15.602 1.00 97.56 96 ALA A CA 1
ATOM 709 C C . ALA A 1 96 ? 4.513 -7.681 -17.046 1.00 97.56 96 ALA A C 1
ATOM 711 O O . ALA A 1 96 ? 5.491 -8.164 -17.624 1.00 97.56 96 ALA A O 1
ATOM 712 N N . ASP A 1 97 ? 3.752 -6.733 -17.602 1.00 97.62 97 ASP A N 1
ATOM 713 C CA . ASP A 1 97 ? 4.020 -6.184 -18.936 1.00 97.62 97 ASP A CA 1
ATOM 714 C C . ASP A 1 97 ? 5.402 -5.516 -18.991 1.00 97.62 97 ASP A C 1
ATOM 716 O O . ASP A 1 97 ? 6.200 -5.792 -19.887 1.00 97.62 97 ASP A O 1
ATOM 720 N N . LEU A 1 98 ? 5.728 -4.692 -17.990 1.00 95.94 98 LEU A N 1
ATOM 721 C CA . LEU A 1 98 ? 7.010 -3.985 -17.912 1.00 95.94 98 LEU A CA 1
ATOM 722 C C . LEU A 1 98 ? 8.208 -4.934 -17.782 1.00 95.94 98 LEU A C 1
ATOM 724 O O . LEU A 1 98 ? 9.236 -4.695 -18.413 1.00 95.94 98 LEU A O 1
ATOM 728 N N . ILE A 1 99 ? 8.084 -6.000 -16.988 1.00 96.56 99 ILE A N 1
ATOM 729 C CA . ILE A 1 99 ? 9.153 -6.990 -16.788 1.00 96.56 99 ILE A CA 1
ATOM 730 C C . ILE A 1 99 ? 9.364 -7.837 -18.049 1.00 96.56 99 ILE A C 1
ATOM 732 O O . ILE A 1 99 ? 10.499 -8.149 -18.401 1.00 96.56 99 ILE A O 1
ATOM 736 N N . THR A 1 100 ? 8.284 -8.215 -18.736 1.00 96.88 100 THR A N 1
ATOM 737 C CA . THR A 1 100 ? 8.348 -9.068 -19.938 1.00 96.88 100 THR A CA 1
ATOM 738 C C . THR A 1 100 ? 8.633 -8.292 -21.224 1.00 96.88 100 THR A C 1
ATOM 740 O O . THR A 1 100 ? 8.894 -8.901 -22.261 1.00 96.88 100 THR A O 1
ATOM 743 N N . GLY A 1 101 ? 8.582 -6.958 -21.179 1.00 95.38 101 GLY A N 1
ATOM 744 C CA . GLY A 1 101 ? 8.680 -6.101 -22.360 1.00 95.38 101 GLY A CA 1
ATOM 745 C C . GLY A 1 101 ? 7.424 -6.121 -23.238 1.00 95.38 101 GLY A C 1
ATOM 746 O O . GLY A 1 101 ? 7.473 -5.667 -24.383 1.00 95.38 101 GLY A O 1
ATOM 747 N N . ALA A 1 102 ? 6.303 -6.646 -22.734 1.00 97.50 102 ALA A N 1
ATOM 748 C CA . ALA A 1 102 ? 5.022 -6.583 -23.424 1.00 97.50 102 ALA A CA 1
ATOM 749 C C . ALA A 1 102 ? 4.498 -5.139 -23.470 1.00 97.50 102 ALA A C 1
ATOM 751 O O . ALA A 1 102 ? 4.889 -4.283 -22.676 1.00 97.50 102 ALA A O 1
ATOM 752 N N . LYS A 1 103 ? 3.599 -4.852 -24.420 1.00 96.94 103 LYS A N 1
ATOM 753 C CA . LYS A 1 103 ? 2.973 -3.530 -24.526 1.00 96.94 103 LYS A CA 1
ATOM 754 C C . LYS A 1 103 ? 2.010 -3.326 -23.345 1.00 96.94 103 LYS A C 1
ATOM 756 O O . LYS A 1 103 ? 0.995 -4.019 -23.315 1.00 96.94 103 LYS A O 1
ATOM 761 N N . PRO A 1 104 ? 2.248 -2.340 -22.461 1.00 96.50 104 PRO A N 1
ATOM 762 C CA . PRO A 1 104 ? 1.359 -2.094 -21.335 1.00 96.50 104 PRO A CA 1
ATOM 763 C C . PRO A 1 104 ? -0.039 -1.650 -21.769 1.00 96.50 104 PRO A C 1
ATOM 765 O O . PRO A 1 104 ? -0.188 -0.872 -22.718 1.00 96.50 104 PRO A O 1
ATOM 768 N N . LEU A 1 105 ? -1.061 -2.086 -21.028 1.00 92.25 105 LEU A N 1
ATOM 769 C CA . LEU A 1 105 ? -2.441 -1.620 -21.217 1.00 92.25 105 LEU A CA 1
ATOM 770 C C . LEU A 1 105 ? -2.633 -0.149 -20.803 1.00 92.25 105 LEU A C 1
ATOM 772 O O . LEU A 1 105 ? -3.443 0.564 -21.393 1.00 92.25 105 LEU A O 1
ATOM 776 N N . VAL A 1 106 ? -1.891 0.299 -19.789 1.00 92.38 106 VAL A N 1
ATOM 777 C CA . VAL A 1 106 ? -1.929 1.664 -19.246 1.00 92.38 106 VAL A CA 1
ATOM 778 C C . VAL A 1 106 ? -0.555 2.303 -19.420 1.00 92.38 106 VAL A C 1
ATOM 780 O O . VAL A 1 106 ? 0.458 1.630 -19.246 1.00 92.38 106 VAL A O 1
ATOM 783 N N . ASP A 1 107 ? -0.511 3.599 -19.745 1.00 93.06 107 ASP A N 1
ATOM 784 C CA . ASP A 1 107 ? 0.750 4.340 -19.843 1.00 93.06 107 ASP A CA 1
ATOM 785 C C . ASP A 1 107 ? 1.486 4.359 -18.484 1.00 93.06 107 ASP A C 1
ATOM 787 O O . ASP A 1 107 ? 0.968 4.925 -17.516 1.00 93.06 107 ASP A O 1
ATOM 791 N N . PRO A 1 108 ? 2.702 3.782 -18.387 1.00 93.00 108 PRO A N 1
ATOM 792 C CA . PRO A 1 108 ? 3.455 3.743 -17.138 1.00 93.00 108 PRO A CA 1
ATOM 793 C C . PRO A 1 108 ? 4.103 5.086 -16.769 1.00 93.00 108 PRO A C 1
ATOM 795 O O . PRO A 1 108 ? 4.683 5.205 -15.689 1.00 93.00 108 PRO A O 1
ATOM 798 N N . SER A 1 109 ? 4.072 6.094 -17.649 1.00 92.12 109 SER A N 1
ATOM 799 C CA . SER A 1 109 ? 4.868 7.317 -17.508 1.00 92.12 109 SER A CA 1
ATOM 800 C C . SER A 1 109 ? 4.634 8.073 -16.197 1.00 92.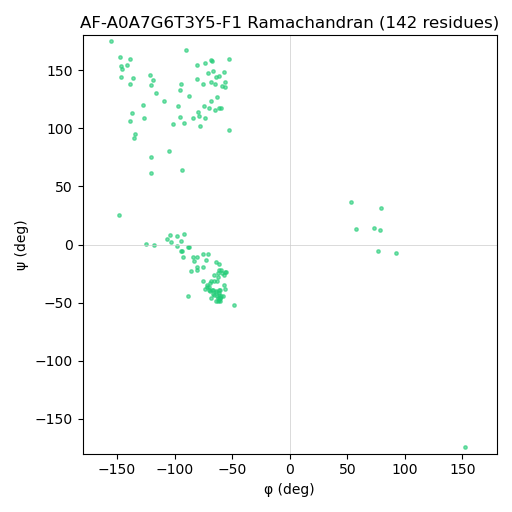12 109 SER A C 1
ATOM 802 O O . SER A 1 109 ? 5.591 8.599 -15.623 1.00 92.12 109 SER A O 1
ATOM 804 N N . LEU A 1 110 ? 3.396 8.062 -15.697 1.00 90.69 110 LEU A N 1
ATOM 805 C CA . LEU A 1 110 ? 2.987 8.720 -14.454 1.00 90.69 110 LEU A CA 1
ATOM 806 C C . LEU A 1 110 ? 3.435 7.968 -13.193 1.00 90.69 110 LEU A C 1
ATOM 808 O O . LEU A 1 110 ? 3.525 8.571 -12.127 1.00 90.69 110 LEU A O 1
ATOM 812 N N . PHE A 1 111 ? 3.763 6.679 -13.300 1.00 94.94 111 PHE A N 1
ATOM 813 C CA . PHE A 1 111 ? 4.187 5.854 -12.164 1.00 94.94 111 PHE A CA 1
ATOM 814 C C . PHE A 1 111 ? 5.708 5.789 -12.004 1.00 94.94 111 PHE A C 1
ATOM 816 O O . PHE A 1 111 ? 6.211 5.272 -11.009 1.00 94.94 111 PHE A O 1
ATOM 823 N N . ARG A 1 112 ? 6.471 6.357 -12.938 1.00 92.12 112 ARG A N 1
ATOM 824 C CA . ARG A 1 112 ? 7.936 6.366 -12.886 1.00 92.12 112 ARG A CA 1
ATOM 825 C C . ARG A 1 112 ? 8.473 7.168 -11.698 1.00 92.12 112 ARG A C 1
ATOM 827 O O . ARG A 1 112 ? 7.985 8.265 -11.414 1.00 92.12 112 ARG A O 1
ATOM 834 N N . ALA A 1 113 ? 9.497 6.647 -11.021 1.00 90.50 113 ALA A N 1
ATOM 835 C CA . ALA A 1 113 ? 10.114 7.290 -9.854 1.00 90.50 113 ALA A CA 1
ATOM 836 C C . ALA A 1 113 ? 10.742 8.656 -10.197 1.00 90.50 113 ALA A C 1
ATOM 838 O O . ALA A 1 113 ? 10.805 9.565 -9.368 1.00 90.50 113 ALA A O 1
ATOM 839 N N . GLU A 1 114 ? 11.167 8.830 -11.446 1.00 89.69 114 GLU A N 1
ATOM 840 C CA . GLU A 1 114 ? 11.803 10.030 -11.979 1.00 89.69 114 GLU A CA 1
ATOM 841 C C . GLU A 1 114 ? 10.908 11.266 -11.922 1.00 89.69 114 GLU A C 1
ATOM 843 O O . GLU A 1 114 ? 11.429 12.382 -11.974 1.00 89.69 114 GLU A O 1
ATOM 848 N N . ARG A 1 115 ? 9.591 11.109 -11.740 1.00 90.75 115 ARG A N 1
ATOM 849 C CA . ARG A 1 115 ? 8.698 12.250 -11.498 1.00 90.75 115 ARG A CA 1
ATOM 850 C C . ARG A 1 115 ? 9.095 13.056 -10.256 1.00 90.75 115 ARG A C 1
ATOM 852 O O . ARG A 1 115 ? 8.862 14.258 -10.209 1.00 90.75 115 ARG A O 1
ATOM 859 N N . PHE A 1 116 ? 9.787 12.432 -9.298 1.00 87.75 116 PHE A N 1
ATOM 860 C CA . PHE A 1 116 ? 10.300 13.093 -8.095 1.00 87.75 116 PHE A CA 1
ATOM 861 C C . PHE A 1 116 ? 11.748 13.577 -8.213 1.00 87.75 116 PHE A C 1
ATOM 863 O O . PHE A 1 116 ? 12.286 14.146 -7.264 1.00 87.75 116 PHE A O 1
ATOM 870 N N . ARG A 1 117 ? 12.398 13.423 -9.373 1.00 77.25 117 ARG A N 1
ATOM 871 C CA . ARG A 1 117 ? 13.819 13.774 -9.567 1.00 77.25 117 ARG A CA 1
ATOM 872 C C . ARG A 1 117 ? 14.109 15.275 -9.397 1.00 77.25 117 ARG A C 1
ATOM 874 O O . ARG A 1 117 ? 15.263 15.644 -9.224 1.00 77.25 117 ARG A O 1
ATOM 881 N N . ARG A 1 118 ? 13.076 16.132 -9.398 1.00 56.22 118 ARG A N 1
ATOM 882 C CA . ARG A 1 118 ? 13.159 17.575 -9.084 1.00 56.22 118 ARG A CA 1
ATOM 883 C C . ARG A 1 118 ? 12.869 17.942 -7.620 1.00 56.22 118 ARG A C 1
ATOM 885 O O . ARG A 1 118 ? 13.031 19.104 -7.272 1.00 56.22 118 ARG A O 1
ATOM 892 N N . LEU A 1 119 ? 12.458 16.998 -6.770 1.00 51.94 119 LEU A N 1
ATOM 893 C CA . LEU A 1 119 ? 12.139 17.257 -5.354 1.00 51.94 119 LEU A CA 1
ATOM 894 C C . LEU A 1 119 ? 13.285 16.913 -4.391 1.00 51.94 119 LEU A C 1
ATOM 896 O O . LEU A 1 119 ? 13.158 17.129 -3.188 1.00 51.94 119 LEU A O 1
ATOM 900 N N . ALA A 1 120 ? 14.412 16.400 -4.890 1.00 43.69 120 ALA A N 1
ATOM 901 C CA . ALA A 1 120 ? 15.606 16.246 -4.072 1.00 43.69 120 ALA A CA 1
ATOM 902 C C . ALA A 1 120 ? 16.245 17.633 -3.859 1.00 43.69 120 ALA A C 1
ATOM 904 O O . ALA A 1 120 ? 16.635 18.255 -4.851 1.00 43.69 120 ALA A O 1
ATOM 905 N N . PRO A 1 121 ? 16.386 18.139 -2.615 1.00 42.38 121 PRO A N 1
ATOM 906 C CA . PRO A 1 121 ? 17.251 19.285 -2.378 1.00 42.38 121 PRO A CA 1
ATOM 907 C C . PRO A 1 121 ? 18.645 18.933 -2.892 1.00 42.38 121 PRO A C 1
ATOM 909 O O . PRO A 1 121 ? 19.125 17.813 -2.688 1.00 42.38 121 PRO A O 1
ATOM 912 N N . ASP A 1 122 ? 19.254 19.882 -3.594 1.00 43.38 122 ASP A N 1
ATOM 913 C CA . ASP A 1 122 ? 20.535 19.726 -4.266 1.00 43.38 122 ASP A CA 1
ATOM 914 C C . ASP A 1 122 ? 21.604 19.194 -3.295 1.00 43.38 122 ASP A C 1
ATOM 916 O O . ASP A 1 122 ? 22.171 19.904 -2.462 1.00 43.38 122 ASP A O 1
ATOM 920 N N . THR A 1 123 ? 21.838 17.884 -3.348 1.00 49.16 123 THR A N 1
ATOM 921 C CA . THR A 1 123 ? 22.859 17.199 -2.548 1.00 49.16 123 THR A CA 1
ATOM 922 C C . THR A 1 123 ? 24.207 17.190 -3.265 1.00 49.16 123 THR A C 1
ATOM 924 O O . THR A 1 123 ? 25.200 16.758 -2.672 1.00 49.16 123 THR A O 1
ATOM 927 N N . ALA A 1 124 ? 24.289 17.733 -4.489 1.00 44.09 124 ALA A N 1
ATOM 928 C CA . ALA A 1 124 ? 25.542 17.858 -5.227 1.00 44.09 124 ALA A CA 1
ATOM 929 C C . ALA A 1 124 ? 26.524 18.821 -4.535 1.00 44.09 124 ALA A C 1
ATOM 931 O O . ALA A 1 124 ? 27.733 18.608 -4.597 1.00 44.09 124 ALA A O 1
ATOM 932 N N . GLY A 1 125 ? 26.030 19.792 -3.758 1.00 35.91 125 GLY A N 1
ATOM 933 C CA . GLY A 1 125 ? 26.869 20.726 -2.997 1.00 35.91 125 GLY A CA 1
ATOM 934 C C . GLY A 1 125 ? 27.580 20.144 -1.763 1.00 35.91 125 GLY A C 1
ATOM 935 O O . GLY A 1 125 ? 28.489 20.778 -1.234 1.00 35.91 125 GLY A O 1
ATOM 936 N N . ARG A 1 126 ? 27.222 18.944 -1.272 1.00 43.56 126 ARG A N 1
ATOM 937 C CA . ARG A 1 126 ? 27.805 18.402 -0.018 1.00 43.56 126 ARG A CA 1
ATOM 938 C C . ARG A 1 126 ? 29.029 17.508 -0.197 1.00 43.56 126 ARG A C 1
ATOM 940 O O . ARG A 1 126 ? 29.694 17.221 0.794 1.00 43.56 126 ARG A O 1
ATOM 947 N N . ARG A 1 127 ? 29.374 17.086 -1.420 1.00 38.41 127 ARG A N 1
ATOM 948 C CA . ARG A 1 127 ? 30.577 16.256 -1.640 1.00 38.41 127 ARG A CA 1
ATOM 949 C C . ARG A 1 127 ? 31.883 17.057 -1.681 1.00 38.41 127 ARG A C 1
ATOM 951 O O . ARG A 1 127 ? 32.922 16.483 -1.383 1.00 38.41 127 ARG A O 1
ATOM 958 N N . GLN A 1 128 ? 31.843 18.362 -1.961 1.00 38.97 128 GLN A N 1
ATOM 959 C CA . GLN A 1 128 ? 33.045 19.214 -1.942 1.00 38.97 128 GLN A CA 1
ATOM 960 C C . GLN A 1 128 ? 33.387 19.775 -0.551 1.00 38.97 128 GLN A C 1
ATOM 962 O O . GLN A 1 128 ? 34.551 20.041 -0.276 1.00 38.97 128 GLN A O 1
ATOM 967 N N . ALA A 1 129 ? 32.421 19.877 0.368 1.00 42.62 129 ALA A N 1
ATOM 968 C CA . ALA A 1 129 ? 32.666 20.419 1.710 1.00 42.62 129 ALA A CA 1
ATOM 969 C C . ALA A 1 129 ? 33.292 19.415 2.706 1.00 42.62 129 ALA A C 1
ATOM 971 O O . ALA A 1 129 ? 33.733 19.811 3.781 1.00 42.62 129 ALA A O 1
ATOM 972 N N . ALA A 1 130 ? 33.351 18.120 2.372 1.00 44.69 130 ALA A N 1
ATOM 973 C CA . ALA A 1 130 ? 33.859 17.078 3.273 1.00 44.69 130 ALA A CA 1
ATOM 974 C C . ALA A 1 130 ? 35.383 16.851 3.195 1.00 44.69 130 ALA A C 1
ATOM 976 O O . ALA A 1 130 ? 35.910 16.040 3.950 1.00 44.69 130 ALA A O 1
ATOM 977 N N . GLN A 1 131 ? 36.101 17.553 2.310 1.00 44.53 131 GLN A N 1
ATOM 978 C CA . GLN A 1 131 ? 37.558 17.412 2.154 1.00 44.53 131 GLN A CA 1
ATOM 979 C C . GLN A 1 131 ? 38.376 18.483 2.898 1.00 44.53 131 GLN A C 1
ATOM 981 O O . GLN A 1 131 ? 39.592 18.523 2.744 1.00 44.53 131 GLN A O 1
ATOM 986 N N . GLY A 1 132 ? 37.750 19.333 3.724 1.00 41.56 132 GLY A N 1
ATOM 987 C CA . GLY A 1 132 ? 38.443 20.493 4.300 1.00 41.56 132 GLY A CA 1
ATOM 988 C C . GLY A 1 132 ? 38.016 20.948 5.694 1.00 41.56 132 GLY A C 1
ATOM 989 O O . GLY A 1 132 ? 38.197 22.123 5.986 1.00 41.56 132 GLY A O 1
ATOM 990 N N . MET A 1 133 ? 37.461 20.088 6.557 1.00 36.12 133 MET A N 1
ATOM 991 C CA . MET A 1 133 ? 37.092 20.518 7.915 1.00 36.12 133 MET A CA 1
ATOM 992 C C . MET A 1 133 ? 37.693 19.613 8.995 1.00 36.12 133 MET A C 1
ATOM 994 O O . MET A 1 133 ? 37.297 18.463 9.173 1.00 36.12 133 MET A O 1
ATOM 998 N N . SER A 1 134 ? 38.676 20.173 9.699 1.00 36.72 134 SER A N 1
ATOM 999 C CA . SER A 1 134 ? 39.346 19.629 10.876 1.00 36.72 134 SER A CA 1
ATOM 1000 C C . SER A 1 134 ? 38.379 19.314 12.020 1.00 36.72 134 SER A C 1
ATOM 1002 O O . SER A 1 134 ? 37.388 20.011 12.235 1.00 36.72 134 SER A O 1
ATOM 1004 N N . THR A 1 135 ? 38.726 18.287 12.792 1.00 44.25 135 THR A N 1
ATOM 1005 C CA . THR A 1 135 ? 38.013 17.772 13.964 1.00 44.25 135 THR A CA 1
ATOM 1006 C C . THR A 1 135 ? 37.855 18.813 15.078 1.00 44.25 135 THR A C 1
ATOM 1008 O O . THR A 1 135 ? 38.840 19.227 15.686 1.00 44.25 135 THR A O 1
ATOM 1011 N N . GLY A 1 136 ? 36.612 19.164 15.404 1.00 36.91 136 GLY A N 1
ATOM 1012 C CA . GLY A 1 136 ? 36.225 19.853 16.638 1.00 36.91 136 GLY A CA 1
ATOM 1013 C C . GLY A 1 136 ? 34.833 19.378 17.079 1.00 36.91 136 GLY A C 1
ATOM 1014 O O . GLY A 1 136 ? 34.014 19.061 16.212 1.00 36.91 136 GLY A O 1
ATOM 1015 N N . PRO A 1 137 ? 34.547 19.255 18.388 1.00 38.00 137 PRO A N 1
ATOM 1016 C CA . PRO A 1 137 ? 33.321 18.623 18.857 1.00 38.00 137 PRO A CA 1
ATOM 1017 C C . PRO A 1 137 ? 32.156 19.615 18.759 1.00 38.00 137 PRO A C 1
ATOM 1019 O O . PRO A 1 137 ? 32.130 20.626 19.455 1.00 38.00 137 PRO A O 1
ATOM 1022 N N . ALA A 1 138 ? 31.186 19.332 17.891 1.00 41.56 138 ALA A N 1
ATOM 1023 C CA . ALA A 1 138 ? 29.945 20.096 17.803 1.00 41.56 138 ALA A CA 1
ATOM 1024 C C . ALA A 1 138 ? 28.814 19.331 18.507 1.00 41.56 138 ALA A C 1
ATOM 1026 O O . ALA A 1 138 ? 28.269 18.362 17.975 1.00 41.56 138 ALA A O 1
ATOM 1027 N N . GLU A 1 139 ? 28.458 19.771 19.715 1.00 41.19 139 GLU A N 1
ATOM 1028 C CA . GLU A 1 139 ? 27.233 19.360 20.403 1.00 41.19 139 GLU A CA 1
ATOM 1029 C C . GLU A 1 139 ? 26.005 19.856 19.618 1.00 41.19 139 GLU A C 1
ATOM 1031 O O . GLU A 1 139 ? 25.776 21.059 19.482 1.00 41.19 139 GLU A O 1
ATOM 1036 N N . CYS A 1 140 ? 25.193 18.935 19.091 1.00 35.00 140 CYS A N 1
ATOM 1037 C CA . CYS A 1 140 ? 23.980 19.272 18.346 1.00 35.00 140 CYS A CA 1
ATOM 1038 C C . CYS A 1 140 ? 22.769 19.318 19.292 1.00 35.00 140 CYS A C 1
ATOM 1040 O O . CYS A 1 140 ? 22.249 18.294 19.735 1.00 35.00 140 CYS A O 1
ATOM 1042 N N . ARG A 1 141 ? 22.324 20.532 19.624 1.00 47.03 141 ARG A N 1
ATOM 1043 C CA . ARG A 1 141 ? 21.250 20.818 20.585 1.00 47.03 141 ARG A CA 1
ATOM 1044 C C . ARG A 1 141 ? 19.893 20.956 19.874 1.00 47.03 141 ARG A C 1
ATOM 1046 O O . ARG A 1 141 ? 19.318 22.035 19.858 1.00 47.03 141 ARG A O 1
ATOM 1053 N N . CYS A 1 142 ? 19.404 19.876 19.257 1.00 34.94 142 CYS A N 1
ATOM 1054 C CA . CYS A 1 142 ? 18.124 19.869 18.516 1.00 34.94 142 CYS A CA 1
ATOM 1055 C C . CYS A 1 142 ? 17.056 18.906 19.085 1.00 34.94 142 CYS A C 1
ATOM 1057 O O . CYS A 1 142 ? 15.936 18.876 18.593 1.00 34.94 142 CYS A O 1
ATOM 1059 N N . CYS A 1 143 ? 17.345 18.162 20.157 1.00 40.22 143 CYS A N 1
ATOM 1060 C CA . CYS A 1 143 ? 16.341 17.325 20.830 1.00 40.22 143 CYS A CA 1
ATOM 1061 C C . CYS A 1 143 ? 16.152 17.730 22.299 1.00 40.22 143 CYS A C 1
ATOM 1063 O O . CYS A 1 143 ? 16.628 17.041 23.202 1.00 40.22 143 CYS A O 1
ATOM 1065 N N . ARG A 1 144 ? 15.460 18.847 22.538 1.00 38.69 144 ARG A N 1
ATOM 1066 C CA . ARG A 1 144 ? 14.715 19.083 23.782 1.00 38.69 144 ARG A CA 1
ATOM 1067 C C . ARG A 1 144 ? 13.316 19.548 23.441 1.00 38.69 144 ARG A C 1
ATOM 1069 O O . ARG A 1 144 ? 13.221 20.393 22.527 1.00 38.69 144 ARG A O 1
#

Sequence (144 aa):
MPRHWQADEITPFEINRILDPKPSKGIVAAGLEHLAQAFPAFKGVKLTHEWAGLMDVTPDAVPIIGAVPLVEGLFLSTGYSGHGFGLGPGAGALMADLITGAKPLVDPSLFRAERFRRLAPDTAGRRQAAQGMSTGPAECRCCR

InterPro domains:
  IPR006076 FAD dependent oxidoreductase [PF01266] (19-98)
  IPR036188 FAD/NAD(P)-binding domain superfamily [G3DSA:3.50.50.60] (63-104)
  IPR036188 FAD/NAD(P)-binding domain superfamily [SSF51905] (27-119)

Organism: NCBI:txid28104